Protein AF-A0A377WPB8-F1 (afdb_monomer_lite)

Secondary structure (DSSP, 8-state):
-------SS-----TT-----TT------SS-HHHHHHHHHHHHHT-SEEEESS--SHHHHHHHHHHHHHTT--PEEEEE---SGGGSSHHHHHHHHHH-SEEE--SS-HHHHHHHHHHHHHHT-

Sequence (125 aa):
MKVFTEVTVGGPLSNNKGINKLGGGLSAEALTDKDKADIVTAAKIGVDYLAVSFPRCGEDLNYARRLARDAGCDAKIVAKVERAEAVCDQDAMDDVILASDVVMVPVATSASRSAILSWWASRKR

Foldseek 3Di:
DDDDDDDPDDDDDDPPDDDADVLADDPDQQADPVNLVVLLVCLVVQDQEDEGPPDLFLVSLVVSCVSNVVSVHPHFYEYEQQGCNCQVDLVSVVRNVVSGPHYDDDPVHPNRVVSVVVNVVVVVD

Structure (mmCIF, N/CA/C/O backbone):
data_AF-A0A377WPB8-F1
#
_entry.id   AF-A0A377WPB8-F1
#
loop_
_atom_site.group_PDB
_atom_site.id
_atom_site.type_symbol
_atom_site.label_atom_id
_atom_site.label_alt_id
_atom_site.label_comp_id
_atom_site.label_asym_id
_atom_site.label_entity_id
_atom_site.label_seq_id
_atom_site.pdbx_PDB_ins_code
_atom_site.Cartn_x
_atom_site.Cartn_y
_atom_site.Cartn_z
_atom_site.occupancy
_atom_site.B_iso_or_equiv
_atom_site.auth_seq_id
_atom_site.auth_comp_id
_atom_site.auth_asym_id
_atom_site.auth_atom_id
_atom_site.pdbx_PDB_model_num
ATOM 1 N N . MET A 1 1 ? -6.268 -9.877 -24.265 1.00 79.75 1 MET A N 1
ATOM 2 C CA . MET A 1 1 ? -5.010 -9.405 -24.888 1.00 79.75 1 MET A CA 1
ATOM 3 C C . MET A 1 1 ? -3.918 -10.417 -24.574 1.00 79.75 1 MET A C 1
ATOM 5 O O . MET A 1 1 ? -3.900 -10.902 -23.451 1.00 79.75 1 MET A O 1
ATOM 9 N N . LYS A 1 2 ? -3.076 -10.797 -25.539 1.00 92.12 2 LYS A N 1
ATOM 10 C CA . LYS A 1 2 ? -1.927 -11.690 -25.302 1.00 92.12 2 LYS A CA 1
ATOM 11 C C . LYS A 1 2 ? -0.652 -10.851 -25.297 1.00 92.12 2 LYS A C 1
ATOM 13 O O . LYS A 1 2 ? -0.552 -9.922 -26.092 1.00 92.12 2 LYS A O 1
ATOM 18 N N . VAL A 1 3 ? 0.286 -11.178 -24.414 1.00 91.38 3 VAL A N 1
ATOM 19 C CA . VAL A 1 3 ? 1.620 -10.569 -24.372 1.00 91.38 3 VAL A CA 1
ATOM 20 C C . VAL A 1 3 ? 2.617 -11.646 -24.779 1.00 91.38 3 VAL A C 1
ATOM 22 O O . VAL A 1 3 ? 2.611 -12.729 -24.198 1.00 91.38 3 VAL A O 1
ATOM 25 N N . PHE A 1 4 ? 3.429 -11.366 -25.795 1.00 96.19 4 PHE A N 1
ATOM 26 C CA . PHE A 1 4 ? 4.489 -12.257 -26.262 1.00 96.19 4 PHE A CA 1
ATOM 27 C C . PHE A 1 4 ? 5.832 -11.698 -25.795 1.00 96.19 4 PHE A C 1
ATOM 29 O O . PHE A 1 4 ? 6.079 -10.501 -25.929 1.00 96.19 4 PHE A O 1
ATOM 36 N N . THR A 1 5 ? 6.673 -12.549 -25.213 1.00 95.00 5 THR A N 1
ATOM 37 C CA . THR A 1 5 ? 7.951 -12.163 -24.600 1.00 95.00 5 THR A CA 1
ATOM 38 C C . THR A 1 5 ? 9.021 -13.201 -24.910 1.00 95.00 5 THR A C 1
A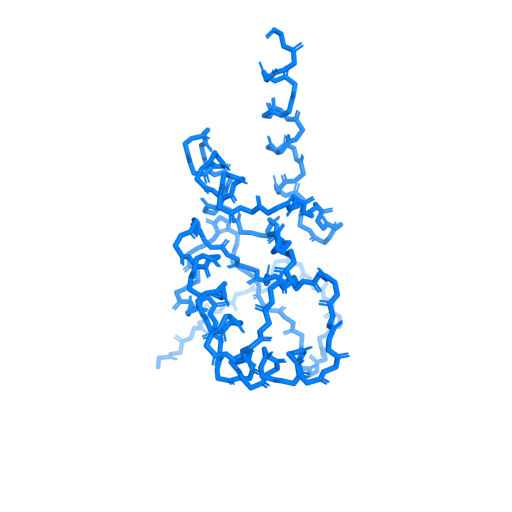TOM 40 O O . THR A 1 5 ? 8.698 -14.377 -25.071 1.00 95.00 5 THR A O 1
ATOM 43 N N . GLU A 1 6 ? 10.284 -12.787 -24.908 1.00 97.12 6 GLU A N 1
ATOM 44 C CA . GLU A 1 6 ? 11.444 -13.679 -24.986 1.00 97.12 6 GLU A CA 1
ATOM 45 C C . GLU A 1 6 ? 12.173 -13.725 -23.636 1.00 97.12 6 GLU A C 1
ATOM 47 O O . GLU A 1 6 ? 12.194 -12.743 -22.889 1.00 97.12 6 GLU A O 1
ATOM 52 N N . VAL A 1 7 ? 12.752 -14.879 -23.304 1.00 96.38 7 VAL A N 1
ATOM 53 C CA . VAL A 1 7 ? 13.520 -15.063 -22.069 1.00 96.38 7 VAL A CA 1
ATOM 54 C C . VAL A 1 7 ? 14.934 -14.523 -22.270 1.00 96.38 7 VAL A C 1
ATOM 56 O O . VAL A 1 7 ? 15.705 -15.087 -23.036 1.00 96.38 7 VAL A O 1
ATOM 59 N N . THR A 1 8 ? 15.298 -13.466 -21.543 1.00 96.81 8 THR A N 1
ATOM 60 C CA . THR A 1 8 ? 16.668 -12.918 -21.540 1.00 96.81 8 THR A CA 1
ATOM 61 C C . THR A 1 8 ? 17.551 -13.548 -20.463 1.00 96.81 8 THR A C 1
ATOM 63 O O . THR A 1 8 ? 18.739 -13.767 -20.678 1.00 96.81 8 THR A O 1
ATOM 66 N N . VAL A 1 9 ? 16.970 -13.866 -19.302 1.00 95.75 9 VAL A N 1
ATOM 67 C CA . VAL A 1 9 ? 17.626 -14.559 -18.185 1.00 95.75 9 VAL A CA 1
ATOM 68 C C . VAL A 1 9 ? 16.691 -15.661 -17.691 1.00 95.75 9 VAL A C 1
ATOM 70 O O . VAL A 1 9 ? 15.577 -15.383 -17.249 1.00 95.75 9 VAL A O 1
ATOM 73 N N . GLY A 1 10 ? 17.126 -16.917 -17.809 1.00 95.38 10 GLY A N 1
ATOM 74 C CA . GLY A 1 10 ? 16.323 -18.096 -17.473 1.00 95.38 10 GLY A CA 1
ATOM 75 C C . GLY A 1 10 ? 16.433 -18.549 -16.014 1.00 95.38 10 GLY A C 1
ATOM 76 O O . GLY A 1 10 ? 17.304 -18.113 -15.264 1.00 95.38 10 GLY A O 1
ATOM 77 N N . GLY A 1 11 ? 15.550 -19.470 -15.624 1.00 95.62 11 GLY A N 1
ATOM 78 C CA . GLY A 1 11 ? 15.518 -20.097 -14.302 1.00 95.62 11 GLY A CA 1
ATOM 79 C C . GLY A 1 11 ? 14.226 -20.894 -14.075 1.00 95.62 11 GLY A C 1
ATOM 80 O O . GLY A 1 11 ? 13.327 -20.854 -14.919 1.00 95.62 11 GLY A O 1
ATOM 81 N N . PRO A 1 12 ? 14.105 -21.630 -12.957 1.00 95.81 12 PRO A N 1
ATOM 82 C CA . PRO A 1 12 ? 12.880 -22.348 -12.625 1.00 95.81 12 PRO A CA 1
ATOM 83 C C . PRO A 1 12 ? 11.726 -21.371 -12.357 1.00 95.81 12 PRO A C 1
ATOM 85 O O . PRO A 1 12 ? 11.855 -20.439 -11.562 1.00 95.81 12 PRO A O 1
ATOM 88 N N . LEU A 1 13 ? 10.574 -21.625 -12.979 1.00 94.25 13 LEU A N 1
ATOM 89 C CA . LEU A 1 13 ? 9.340 -20.871 -12.777 1.00 94.25 13 LEU A CA 1
ATOM 90 C C . LEU A 1 13 ? 8.266 -21.808 -12.222 1.00 94.25 13 LEU A C 1
ATOM 92 O O . LEU A 1 13 ? 7.916 -22.803 -12.849 1.00 94.25 13 LEU A O 1
ATOM 96 N N . SER A 1 14 ? 7.757 -21.493 -11.035 1.00 93.94 14 SER A N 1
ATOM 97 C CA . SER A 1 14 ? 6.658 -22.222 -10.399 1.00 93.94 14 SER A CA 1
ATOM 98 C C . SER A 1 14 ? 5.376 -21.390 -10.411 1.00 93.94 14 SER A C 1
ATOM 100 O O . SER A 1 14 ? 5.386 -20.204 -10.742 1.00 93.94 14 SER A O 1
ATOM 102 N N . ASN A 1 15 ? 4.274 -21.992 -9.970 1.00 93.19 15 ASN A N 1
ATOM 103 C CA . ASN A 1 15 ? 2.991 -21.304 -9.843 1.00 93.19 15 ASN A CA 1
ATOM 104 C C . ASN A 1 15 ? 3.070 -20.102 -8.882 1.00 93.19 15 ASN A C 1
ATOM 106 O O . ASN A 1 15 ? 3.840 -20.117 -7.918 1.00 93.19 15 ASN A O 1
ATOM 110 N N . ASN A 1 16 ? 2.241 -19.085 -9.145 1.00 87.56 16 ASN A N 1
ATOM 111 C CA . ASN A 1 16 ? 2.045 -17.886 -8.315 1.00 87.56 16 ASN A CA 1
ATOM 112 C C . ASN A 1 16 ? 3.315 -17.062 -8.029 1.00 87.56 16 ASN A C 1
ATOM 114 O O . ASN A 1 16 ? 3.388 -16.354 -7.024 1.00 87.56 16 ASN A O 1
ATOM 118 N N . LYS A 1 17 ? 4.331 -17.131 -8.899 1.00 89.94 17 LYS A N 1
ATOM 119 C CA . LYS A 1 17 ? 5.471 -16.209 -8.829 1.00 89.94 17 LYS A CA 1
ATOM 120 C C . LYS A 1 17 ? 5.029 -14.799 -9.229 1.00 89.94 17 LYS A C 1
ATOM 122 O O . LYS A 1 17 ? 4.338 -14.619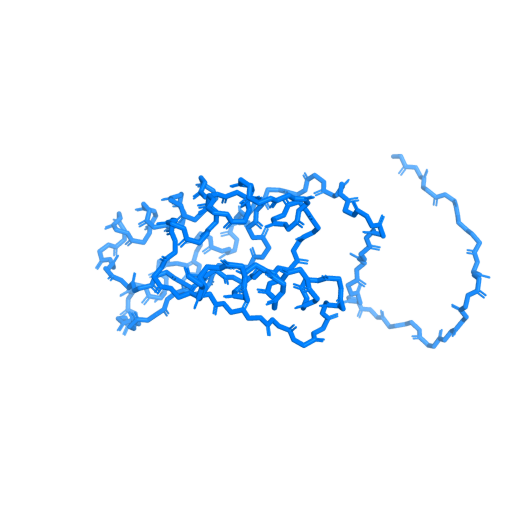 -10.227 1.00 89.94 17 LYS A O 1
ATOM 127 N N . GLY A 1 18 ? 5.430 -13.810 -8.429 1.00 82.50 18 GLY A N 1
ATOM 128 C CA . GLY A 1 18 ? 5.136 -12.404 -8.693 1.00 82.50 18 GLY A CA 1
ATOM 129 C C . GLY A 1 18 ? 5.800 -11.915 -9.981 1.00 82.50 18 GLY A C 1
ATOM 130 O O . GLY A 1 18 ? 6.905 -12.339 -10.317 1.00 82.50 18 GLY A O 1
ATOM 131 N N . ILE A 1 19 ? 5.122 -11.009 -10.681 1.00 86.38 19 ILE A N 1
ATOM 132 C CA . ILE A 1 19 ? 5.620 -10.355 -11.893 1.00 86.38 19 ILE A CA 1
ATOM 133 C C . ILE A 1 19 ? 5.781 -8.871 -11.582 1.00 86.38 19 ILE A C 1
ATOM 135 O O . ILE A 1 19 ? 4.853 -8.244 -11.079 1.00 86.38 19 ILE A O 1
ATOM 139 N N . ASN A 1 20 ? 6.937 -8.310 -11.928 1.00 79.75 20 ASN A N 1
ATOM 140 C CA . ASN A 1 20 ? 7.208 -6.882 -11.820 1.00 79.75 20 ASN A CA 1
ATOM 141 C C . ASN A 1 20 ? 7.573 -6.316 -13.191 1.00 79.75 20 ASN A C 1
ATOM 143 O O . ASN A 1 20 ? 8.158 -7.004 -14.027 1.00 79.75 20 ASN A O 1
ATOM 147 N N . LYS A 1 21 ? 7.258 -5.037 -13.401 1.00 83.12 21 LYS A N 1
ATOM 148 C CA . LYS A 1 21 ? 7.679 -4.280 -14.580 1.00 83.12 21 LYS A CA 1
ATOM 149 C C . LYS A 1 21 ? 8.793 -3.317 -14.183 1.00 83.12 21 LYS A C 1
ATOM 151 O O . LYS A 1 21 ? 8.616 -2.507 -13.273 1.00 83.12 21 LYS A O 1
ATOM 156 N N . LEU A 1 22 ? 9.939 -3.411 -14.857 1.00 80.06 22 LEU A N 1
ATOM 157 C CA . LEU A 1 22 ? 11.036 -2.461 -14.672 1.00 80.06 22 LEU A CA 1
ATOM 158 C C . LEU A 1 22 ? 10.545 -1.040 -14.991 1.00 80.06 22 LEU A C 1
ATOM 160 O O . LEU A 1 22 ? 9.904 -0.827 -16.018 1.00 80.06 22 LEU A O 1
ATOM 164 N N . GLY A 1 23 ? 10.826 -0.087 -14.100 1.00 74.81 23 GLY A N 1
ATOM 165 C CA . GLY A 1 23 ? 10.350 1.296 -14.223 1.00 74.81 23 GLY A CA 1
ATOM 166 C C . GLY A 1 23 ? 8.881 1.516 -13.833 1.00 74.81 23 GLY A C 1
ATOM 167 O O . GLY A 1 23 ? 8.384 2.624 -13.991 1.00 74.81 23 GLY A O 1
ATOM 168 N N . GLY A 1 24 ? 8.180 0.499 -13.318 1.00 78.06 24 GLY A N 1
ATOM 169 C CA . GLY A 1 24 ? 6.795 0.630 -12.855 1.00 78.06 24 GLY A CA 1
ATOM 170 C C . GLY A 1 24 ? 5.750 0.622 -13.978 1.00 78.06 24 GLY A C 1
ATOM 171 O O . GLY A 1 24 ? 5.943 0.051 -15.059 1.00 78.06 24 GLY A O 1
ATOM 172 N N . GLY A 1 25 ? 4.589 1.224 -13.715 1.00 76.06 25 GLY A N 1
ATOM 173 C CA . GLY A 1 25 ? 3.489 1.322 -14.677 1.00 76.06 25 GLY A CA 1
ATOM 174 C C . GLY A 1 25 ? 2.622 0.066 -14.770 1.00 76.06 25 GLY A C 1
ATOM 175 O O . GLY A 1 25 ? 2.098 -0.239 -15.842 1.00 76.06 25 GLY A O 1
ATOM 176 N N . LEU A 1 26 ? 2.492 -0.679 -13.668 1.00 77.25 26 LEU A N 1
ATOM 177 C CA . LEU A 1 26 ? 1.416 -1.656 -13.489 1.00 77.25 26 LEU A CA 1
ATOM 178 C C . LEU A 1 26 ? 0.218 -0.945 -12.847 1.00 77.25 26 LEU A C 1
ATOM 180 O O . LEU A 1 26 ? 0.294 -0.508 -11.694 1.00 77.25 26 LEU A O 1
ATOM 184 N N . SER A 1 27 ? -0.886 -0.840 -13.587 1.00 66.56 27 SER A N 1
ATOM 185 C CA . SER A 1 27 ? -2.106 -0.109 -13.210 1.00 66.56 27 SER A CA 1
ATOM 186 C C . SER A 1 27 ? -3.017 -0.888 -12.251 1.00 66.56 27 SER A C 1
ATOM 188 O O . SER A 1 27 ? -4.231 -0.920 -12.433 1.00 66.56 27 SER A O 1
ATOM 190 N N . ALA A 1 28 ? -2.440 -1.563 -11.257 1.00 75.94 28 ALA A N 1
ATOM 191 C CA . ALA A 1 28 ? -3.232 -2.164 -10.192 1.00 75.94 28 ALA A CA 1
ATOM 192 C C . ALA A 1 28 ? -3.747 -1.066 -9.251 1.00 75.94 28 ALA A C 1
ATOM 194 O O . ALA A 1 28 ? -3.048 -0.074 -9.008 1.00 75.94 28 ALA A O 1
ATOM 195 N N . GLU A 1 29 ? -4.962 -1.250 -8.737 1.00 83.19 29 GLU A N 1
ATOM 196 C CA . GLU A 1 29 ? -5.444 -0.488 -7.587 1.00 83.19 29 GLU A CA 1
ATOM 197 C C . GLU A 1 29 ? -4.509 -0.708 -6.395 1.00 83.19 29 GLU A C 1
ATOM 199 O O . GLU A 1 29 ? -3.884 -1.763 -6.273 1.00 83.19 29 GLU A O 1
ATOM 204 N N . ALA A 1 30 ? -4.399 0.293 -5.524 1.00 82.00 30 ALA A N 1
ATOM 205 C CA . ALA A 1 30 ? -3.518 0.190 -4.368 1.00 82.00 30 ALA A CA 1
ATOM 206 C C . ALA A 1 30 ? -4.057 -0.727 -3.267 1.00 82.00 30 ALA A C 1
ATOM 208 O O . ALA A 1 30 ? -3.265 -1.313 -2.539 1.00 82.00 30 ALA A O 1
ATOM 209 N N . LEU A 1 31 ? -5.383 -0.871 -3.162 1.00 93.50 31 LEU A N 1
ATOM 210 C CA . LEU A 1 31 ? -6.032 -1.780 -2.220 1.00 93.50 31 LEU A CA 1
ATOM 211 C C . LEU A 1 31 ? -6.959 -2.730 -2.968 1.00 93.50 31 LEU A C 1
ATOM 213 O O . LEU A 1 31 ? -7.946 -2.311 -3.571 1.00 93.50 31 LEU A O 1
ATOM 217 N N . THR A 1 32 ? -6.661 -4.017 -2.877 1.00 94.50 32 THR A N 1
ATOM 218 C CA . THR A 1 32 ? -7.524 -5.088 -3.372 1.00 94.50 32 THR A CA 1
ATOM 219 C C . THR A 1 32 ? -8.710 -5.318 -2.432 1.00 94.50 32 THR A C 1
ATOM 221 O O . THR A 1 32 ? -8.723 -4.869 -1.285 1.00 94.50 32 THR A O 1
ATOM 224 N N . ASP A 1 33 ? -9.709 -6.081 -2.874 1.00 95.56 33 ASP A N 1
ATOM 225 C CA . ASP A 1 33 ? -10.825 -6.470 -1.999 1.00 95.56 33 ASP A CA 1
ATOM 226 C C . ASP A 1 33 ? -10.371 -7.333 -0.816 1.00 95.56 33 ASP A C 1
ATOM 228 O O . ASP A 1 33 ? -10.938 -7.243 0.274 1.00 95.56 33 ASP A O 1
ATOM 232 N N . LYS A 1 34 ? -9.296 -8.111 -1.003 1.00 96.06 34 LYS A N 1
ATOM 233 C CA . LYS A 1 34 ? -8.643 -8.831 0.090 1.00 96.06 34 LYS A CA 1
ATOM 234 C C . LYS A 1 34 ? -8.078 -7.854 1.121 1.00 96.06 34 LYS A C 1
ATOM 236 O O . LYS A 1 34 ? -8.333 -8.037 2.305 1.00 96.06 34 LYS A O 1
ATOM 241 N N . ASP A 1 35 ? -7.379 -6.804 0.685 1.00 97.50 35 ASP A N 1
ATOM 242 C CA . ASP A 1 35 ? -6.806 -5.809 1.601 1.00 97.50 35 ASP A CA 1
ATOM 243 C C . ASP A 1 35 ? -7.904 -5.109 2.411 1.00 97.50 35 ASP A C 1
ATOM 245 O O . ASP A 1 35 ? -7.778 -4.956 3.622 1.00 97.50 35 ASP A O 1
ATOM 249 N N . LYS A 1 36 ? -9.034 -4.761 1.781 1.00 97.81 36 LYS A N 1
ATOM 250 C CA . LYS A 1 36 ? -10.193 -4.170 2.478 1.00 97.81 36 LYS A CA 1
ATOM 251 C C . LYS A 1 36 ? -10.742 -5.108 3.563 1.00 97.81 36 LYS A C 1
ATOM 253 O O . LYS A 1 36 ? -11.033 -4.661 4.672 1.00 97.81 36 LYS A O 1
ATOM 258 N N . ALA A 1 37 ? -10.858 -6.406 3.275 1.00 98.12 37 ALA A N 1
ATOM 259 C CA . ALA A 1 37 ? -11.301 -7.404 4.251 1.00 98.12 37 ALA A CA 1
ATOM 260 C C . ALA A 1 37 ? -10.273 -7.627 5.380 1.00 98.12 37 ALA A C 1
ATOM 262 O O . ALA A 1 37 ? -10.641 -7.782 6.551 1.00 98.12 37 ALA A O 1
ATOM 263 N N . ASP A 1 38 ? -8.983 -7.601 5.047 1.00 98.31 38 ASP A N 1
ATOM 264 C CA . ASP A 1 38 ? -7.900 -7.729 6.018 1.00 98.31 38 ASP A CA 1
ATOM 265 C C . ASP A 1 38 ? -7.826 -6.512 6.944 1.00 98.31 38 ASP A C 1
ATOM 267 O O . ASP A 1 38 ? -7.581 -6.690 8.132 1.00 98.31 38 ASP A O 1
ATOM 271 N N . ILE A 1 39 ? -8.107 -5.297 6.458 1.00 98.44 39 ILE A N 1
ATOM 272 C CA . ILE A 1 39 ? -8.183 -4.082 7.290 1.00 98.44 39 ILE A CA 1
ATOM 273 C C . ILE A 1 39 ? -9.250 -4.240 8.379 1.00 98.44 39 ILE A C 1
ATOM 275 O O . ILE A 1 39 ? -8.983 -3.979 9.551 1.00 98.44 39 ILE A O 1
ATOM 279 N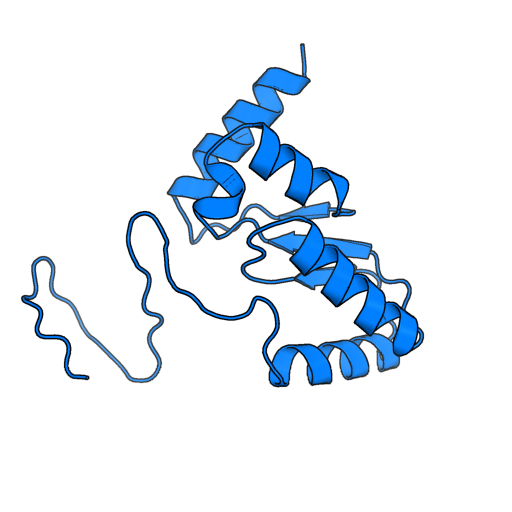 N . VAL A 1 40 ? -10.438 -4.741 8.025 1.00 98.38 40 VAL A N 1
ATOM 280 C CA . VAL A 1 40 ? -11.503 -5.024 9.005 1.00 98.38 40 VAL A CA 1
ATOM 281 C C . VAL A 1 40 ? -11.065 -6.097 10.006 1.00 98.38 40 VAL A C 1
ATOM 283 O O . VAL A 1 40 ? -11.402 -6.040 11.188 1.00 98.38 40 VAL A O 1
ATOM 286 N N . THR A 1 41 ? -10.302 -7.089 9.551 1.00 98.50 41 THR A N 1
ATOM 287 C CA . THR A 1 41 ? -9.756 -8.135 10.426 1.00 98.50 41 THR A CA 1
ATOM 288 C C . THR A 1 41 ? -8.697 -7.572 11.377 1.00 98.50 41 THR A C 1
ATOM 290 O O . THR A 1 41 ? -8.744 -7.848 12.574 1.00 98.50 41 THR A O 1
ATOM 293 N N . ALA A 1 42 ? -7.794 -6.729 10.879 1.00 98.25 42 ALA A N 1
ATOM 294 C CA . ALA A 1 42 ? -6.771 -6.046 11.661 1.00 98.25 42 ALA A CA 1
ATOM 295 C C . ALA A 1 42 ? -7.391 -5.128 12.726 1.00 98.25 42 ALA A C 1
ATOM 297 O O . 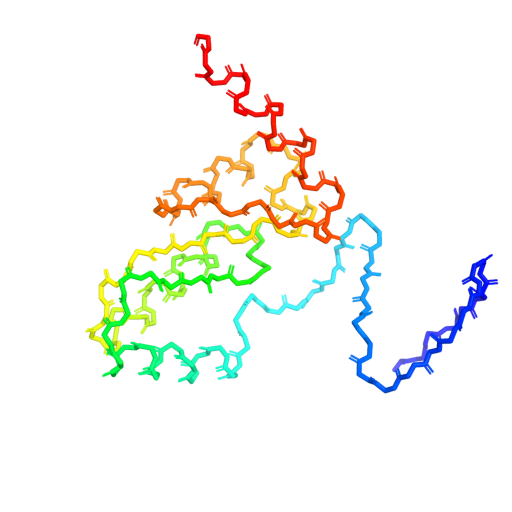ALA A 1 42 ? -6.919 -5.104 13.863 1.00 98.25 42 ALA A O 1
ATOM 298 N N . ALA A 1 43 ? -8.498 -4.457 12.395 1.00 98.25 43 ALA A N 1
ATOM 299 C CA . ALA A 1 43 ? -9.274 -3.663 13.341 1.00 98.25 43 ALA A CA 1
ATOM 300 C C . ALA A 1 43 ? -9.811 -4.506 14.506 1.00 98.25 43 ALA A C 1
ATOM 302 O O . ALA A 1 43 ? -9.638 -4.138 15.664 1.00 98.25 43 ALA A O 1
ATOM 303 N N . LYS A 1 44 ? -10.389 -5.679 14.216 1.00 98.19 44 LYS A N 1
ATOM 304 C CA . LYS A 1 44 ? -10.883 -6.613 15.246 1.00 98.19 44 LYS A CA 1
ATOM 305 C C . LYS A 1 44 ? -9.772 -7.171 16.134 1.00 98.19 44 LYS A C 1
ATOM 307 O O . LYS A 1 44 ? -10.023 -7.469 17.296 1.00 98.19 44 LYS A O 1
ATOM 312 N N . ILE A 1 45 ? -8.574 -7.348 15.578 1.00 98.38 45 ILE A N 1
ATOM 313 C CA . ILE A 1 45 ? -7.393 -7.796 16.326 1.00 98.38 45 ILE A CA 1
ATOM 314 C C . ILE A 1 45 ? -6.858 -6.675 17.232 1.00 98.38 45 ILE A C 1
ATOM 316 O O . ILE A 1 45 ? -6.295 -6.972 18.281 1.00 98.38 45 ILE A O 1
ATOM 320 N N . GLY A 1 46 ? -7.053 -5.407 16.855 1.00 97.62 46 GLY A N 1
ATOM 321 C CA . GLY A 1 46 ? -6.531 -4.255 17.592 1.00 97.62 46 GLY A CA 1
ATOM 322 C C . GLY A 1 46 ? -5.038 -4.038 17.354 1.00 97.62 46 GLY A C 1
ATOM 323 O O . GLY A 1 46 ? -4.287 -3.845 18.302 1.00 97.62 46 GLY A O 1
ATOM 324 N N . VAL A 1 47 ? -4.590 -4.127 16.096 1.00 98.44 47 VAL A N 1
ATOM 325 C CA . VAL A 1 47 ? -3.168 -3.951 15.755 1.00 98.44 47 VAL A CA 1
ATOM 326 C C . VAL A 1 47 ? -2.676 -2.527 16.040 1.00 98.44 47 VAL A C 1
ATOM 328 O O . VAL A 1 47 ? -3.387 -1.557 15.788 1.00 98.44 47 VAL A O 1
ATOM 331 N N . ASP A 1 48 ? -1.425 -2.391 16.484 1.00 98.56 48 ASP A N 1
ATOM 332 C CA . ASP A 1 48 ? -0.789 -1.079 16.689 1.00 98.56 48 ASP A CA 1
ATOM 333 C C . ASP A 1 48 ? -0.373 -0.416 15.367 1.00 98.56 48 ASP A C 1
ATOM 335 O O . ASP A 1 48 ? -0.405 0.809 15.223 1.00 98.56 48 ASP A O 1
ATOM 339 N N . TYR A 1 49 ? 0.023 -1.237 14.391 1.00 98.62 49 TYR A N 1
ATOM 340 C CA . TYR A 1 49 ? 0.519 -0.810 13.087 1.00 98.62 49 TYR A CA 1
ATOM 341 C C . TYR A 1 49 ? -0.173 -1.581 11.963 1.00 98.62 49 TYR A C 1
ATOM 343 O O . TYR A 1 49 ? -0.316 -2.802 12.024 1.00 98.62 49 TYR A O 1
ATOM 351 N N . LEU A 1 50 ? -0.534 -0.864 10.902 1.00 98.44 50 LEU A N 1
ATOM 352 C CA . LEU A 1 50 ? -1.141 -1.404 9.691 1.00 98.44 50 LEU A CA 1
ATOM 353 C C . LEU A 1 50 ? -0.261 -1.041 8.490 1.00 98.44 50 LEU A C 1
ATOM 355 O O . LEU A 1 50 ? -0.146 0.127 8.117 1.00 98.44 50 LEU A O 1
ATOM 359 N N . ALA A 1 51 ? 0.385 -2.042 7.894 1.00 97.62 51 ALA A N 1
ATOM 360 C CA . ALA A 1 51 ? 1.261 -1.838 6.747 1.00 97.62 51 ALA A CA 1
ATOM 361 C C . ALA A 1 51 ? 0.499 -1.913 5.422 1.00 97.62 51 ALA A C 1
ATOM 363 O O . ALA A 1 51 ? -0.169 -2.905 5.140 1.00 97.62 51 ALA A O 1
ATOM 364 N N . VAL A 1 52 ? 0.658 -0.885 4.589 1.00 96.75 52 VAL A N 1
ATOM 365 C CA . VAL A 1 52 ? 0.054 -0.793 3.257 1.00 96.75 52 VAL A CA 1
ATOM 366 C C . VAL A 1 52 ? 1.101 -1.161 2.216 1.00 96.75 52 VAL A C 1
ATOM 368 O O . VAL A 1 52 ? 2.184 -0.571 2.169 1.00 96.75 52 VAL A O 1
ATOM 371 N N . SER A 1 53 ? 0.784 -2.159 1.396 1.00 92.88 53 SER A N 1
ATOM 372 C CA . SER A 1 53 ? 1.670 -2.661 0.348 1.00 92.88 53 SER A CA 1
ATOM 373 C C . SER A 1 53 ? 1.497 -1.882 -0.953 1.00 92.88 53 SER A C 1
ATOM 375 O O . SER A 1 53 ? 0.386 -1.505 -1.300 1.00 92.88 53 SER A O 1
ATOM 377 N N . PHE A 1 54 ? 2.593 -1.665 -1.686 1.00 90.06 54 PHE A N 1
ATOM 378 C CA . PHE A 1 54 ? 2.592 -0.989 -2.991 1.00 90.06 54 PHE A CA 1
ATOM 379 C C . PHE A 1 54 ? 1.807 0.349 -3.108 1.00 90.06 54 PHE A C 1
ATOM 381 O O . PHE A 1 54 ? 1.224 0.579 -4.175 1.00 90.06 54 PHE A O 1
ATOM 388 N N . PRO A 1 55 ? 1.799 1.258 -2.106 1.00 93.69 55 PRO A N 1
ATOM 389 C CA . PRO A 1 55 ? 1.227 2.590 -2.292 1.00 93.69 55 PRO A CA 1
ATOM 390 C C . PRO A 1 55 ? 1.952 3.320 -3.433 1.00 93.69 55 PRO A C 1
ATOM 392 O O . PRO A 1 55 ? 3.176 3.221 -3.573 1.00 93.69 55 PRO A O 1
ATOM 395 N N . ARG A 1 56 ? 1.193 4.031 -4.268 1.00 92.00 56 ARG A N 1
ATOM 396 C CA . ARG A 1 56 ? 1.717 4.858 -5.368 1.00 92.00 56 ARG A CA 1
ATOM 397 C C . ARG A 1 56 ? 1.874 6.311 -4.940 1.00 92.00 56 ARG A C 1
ATOM 399 O O . ARG A 1 56 ? 2.786 6.973 -5.413 1.00 92.00 56 ARG A O 1
ATOM 406 N N . CYS A 1 57 ? 0.986 6.774 -4.067 1.00 94.50 57 CYS A N 1
ATOM 407 C CA . CYS A 1 57 ? 0.934 8.131 -3.536 1.00 94.50 57 CYS A CA 1
ATOM 408 C C . CYS A 1 57 ? 0.359 8.129 -2.110 1.00 94.50 57 CYS A C 1
ATOM 410 O O . CYS A 1 57 ? -0.115 7.101 -1.612 1.00 94.50 57 CYS A O 1
ATOM 412 N N . GLY A 1 58 ? 0.373 9.288 -1.459 1.00 97.06 58 GLY A N 1
ATOM 413 C CA . GLY A 1 58 ? -0.203 9.509 -0.139 1.00 97.06 58 GLY A CA 1
ATOM 414 C C . GLY A 1 58 ? -1.708 9.237 -0.083 1.00 97.06 58 GLY A C 1
ATOM 415 O O . GLY A 1 58 ? -2.208 8.756 0.933 1.00 97.06 58 GLY A O 1
ATOM 416 N N . GLU A 1 59 ? -2.438 9.432 -1.185 1.00 97.50 59 GLU A N 1
ATOM 417 C CA . GLU A 1 59 ? -3.881 9.159 -1.218 1.00 97.50 59 GLU A CA 1
ATOM 418 C C . GLU A 1 59 ? -4.209 7.668 -1.051 1.00 97.50 59 GLU A C 1
ATOM 420 O O . GLU A 1 59 ? -5.188 7.322 -0.392 1.00 97.50 59 GLU A O 1
ATOM 425 N N . ASP A 1 60 ? -3.353 6.770 -1.547 1.00 96.94 60 ASP A N 1
ATOM 426 C CA . ASP A 1 60 ? -3.515 5.330 -1.321 1.00 96.94 60 ASP A CA 1
ATOM 427 C C . ASP A 1 60 ? -3.418 4.991 0.187 1.00 96.94 60 ASP A C 1
ATOM 429 O O . ASP A 1 60 ? -4.172 4.160 0.705 1.00 96.94 60 ASP A O 1
ATOM 433 N N . LEU A 1 61 ? -2.531 5.678 0.919 1.00 98.31 61 LEU A N 1
ATOM 434 C CA . LEU A 1 61 ? -2.366 5.530 2.370 1.00 98.31 61 LEU A CA 1
ATOM 435 C C . LEU A 1 61 ? -3.534 6.146 3.144 1.00 98.31 61 LEU A C 1
ATOM 437 O O . LEU A 1 61 ? -4.032 5.543 4.097 1.00 98.31 61 LEU A O 1
ATOM 441 N N . ASN A 1 62 ? -4.001 7.323 2.726 1.00 98.38 62 ASN A N 1
ATOM 442 C CA . ASN A 1 62 ? -5.169 7.976 3.314 1.00 98.38 62 ASN A CA 1
ATOM 443 C C . ASN A 1 62 ? -6.430 7.136 3.123 1.00 98.38 62 ASN A C 1
ATOM 445 O O . ASN A 1 62 ? -7.252 7.040 4.038 1.00 98.38 62 ASN A O 1
ATOM 449 N N . TYR A 1 63 ? -6.565 6.477 1.972 1.00 98.19 63 TYR A N 1
ATOM 450 C CA . TYR A 1 63 ? -7.671 5.567 1.728 1.00 98.19 63 TYR A CA 1
ATOM 451 C C . TYR A 1 63 ? -7.631 4.365 2.679 1.00 98.19 63 TYR A C 1
ATOM 453 O O . TYR A 1 63 ? -8.637 4.078 3.331 1.00 98.19 63 TYR A O 1
ATOM 461 N N . ALA A 1 64 ? -6.470 3.721 2.844 1.00 98.31 64 ALA A N 1
ATOM 462 C CA . ALA A 1 64 ? -6.302 2.639 3.817 1.00 98.31 64 ALA A CA 1
ATOM 463 C C . ALA A 1 64 ? -6.611 3.102 5.251 1.00 98.31 64 ALA A C 1
ATOM 465 O O . ALA A 1 64 ? -7.322 2.418 5.989 1.00 98.31 64 ALA A O 1
ATOM 466 N N . ARG A 1 65 ? -6.140 4.298 5.628 1.00 98.56 65 ARG A N 1
ATOM 467 C CA . ARG A 1 65 ? -6.401 4.913 6.936 1.00 98.56 65 ARG A CA 1
ATOM 468 C C . ARG A 1 65 ? -7.888 5.162 7.171 1.00 98.56 65 ARG A C 1
ATOM 470 O O . ARG A 1 65 ? -8.373 4.903 8.268 1.00 98.56 65 ARG A O 1
ATOM 477 N N . ARG A 1 66 ? -8.615 5.656 6.164 1.00 98.50 66 ARG A N 1
ATOM 478 C CA . ARG A 1 66 ? -10.068 5.861 6.249 1.00 98.50 66 ARG A CA 1
ATOM 479 C C . ARG A 1 66 ? -10.790 4.536 6.471 1.00 98.50 66 ARG A C 1
ATOM 481 O O . ARG A 1 66 ? -11.565 4.443 7.409 1.00 98.50 66 ARG A O 1
ATOM 488 N N . LEU A 1 67 ? -10.464 3.504 5.692 1.00 98.31 67 LEU A N 1
ATOM 489 C CA . LEU A 1 67 ? -11.051 2.171 5.871 1.00 98.31 67 LEU A CA 1
ATOM 490 C C . LEU A 1 67 ? -10.766 1.584 7.261 1.00 98.31 67 LEU A C 1
ATOM 492 O O . LEU A 1 67 ? -11.649 0.972 7.856 1.00 98.31 67 LEU A O 1
ATOM 496 N N . ALA A 1 68 ? -9.556 1.785 7.791 1.00 98.44 68 ALA A N 1
ATOM 497 C CA . ALA A 1 68 ? -9.211 1.360 9.145 1.00 98.44 68 ALA A CA 1
ATOM 498 C C . ALA A 1 68 ? -10.057 2.096 10.196 1.00 98.44 68 ALA A C 1
ATOM 500 O O . ALA A 1 68 ? -10.656 1.450 11.054 1.00 98.44 68 ALA A O 1
ATOM 501 N N . ARG A 1 69 ? -10.186 3.425 10.082 1.00 98.38 69 ARG A N 1
ATOM 502 C CA . ARG A 1 69 ? -11.015 4.244 10.982 1.00 98.38 69 ARG A CA 1
ATOM 503 C C . ARG A 1 69 ? -12.493 3.881 10.916 1.00 98.38 69 ARG A C 1
ATOM 505 O O . ARG A 1 69 ? -13.119 3.736 11.961 1.00 98.38 69 ARG A O 1
ATOM 512 N N . ASP A 1 70 ? -13.030 3.674 9.717 1.00 98.44 70 ASP A N 1
ATOM 513 C CA . ASP A 1 70 ? -14.418 3.242 9.509 1.00 98.44 70 ASP A CA 1
ATOM 514 C C . ASP A 1 70 ? -14.677 1.866 10.154 1.00 98.44 70 ASP A C 1
ATOM 516 O O . ASP A 1 70 ? -15.781 1.587 10.618 1.00 98.44 70 ASP A O 1
ATOM 520 N N . ALA A 1 71 ? -13.645 1.019 10.242 1.00 98.25 71 ALA A N 1
ATOM 521 C CA . ALA A 1 71 ? -13.675 -0.258 10.952 1.00 98.25 71 ALA A CA 1
ATOM 522 C C . ALA A 1 71 ? -13.382 -0.148 12.467 1.00 98.25 71 ALA A C 1
ATOM 524 O O . ALA A 1 71 ? -13.334 -1.175 13.146 1.00 98.25 71 ALA A O 1
ATOM 525 N N . GLY A 1 72 ? -13.193 1.061 13.008 1.00 98.25 72 GLY A N 1
ATOM 526 C CA . GLY A 1 72 ? -12.905 1.305 14.426 1.00 98.25 72 GLY A CA 1
ATOM 527 C C . GLY A 1 72 ? -11.438 1.109 14.826 1.00 98.25 72 GLY A C 1
ATOM 528 O O . GLY A 1 72 ? -11.160 0.777 15.975 1.00 98.25 72 GLY A O 1
ATOM 529 N N . CYS A 1 73 ? -10.499 1.274 13.891 1.00 98.06 73 CYS A N 1
ATOM 530 C CA . CYS A 1 73 ? -9.066 1.090 14.107 1.00 98.06 73 CYS A CA 1
ATOM 531 C C . CYS A 1 73 ? -8.274 2.383 13.874 1.00 98.06 73 CYS A C 1
A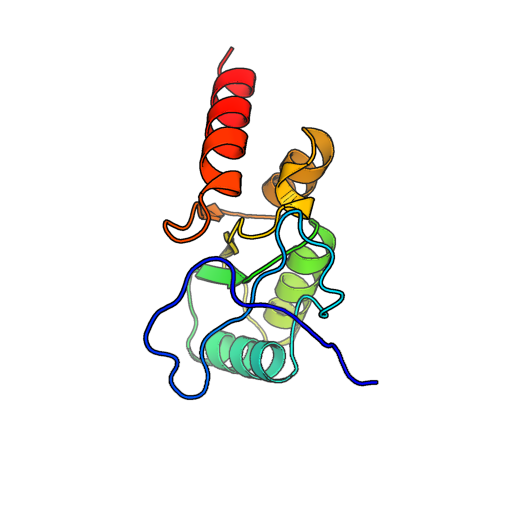TOM 533 O O . CYS A 1 73 ? -8.295 2.949 12.782 1.00 98.06 73 CYS A O 1
ATOM 535 N N . ASP A 1 74 ? -7.501 2.788 14.884 1.00 97.69 74 ASP A N 1
ATOM 536 C CA . ASP A 1 74 ? -6.591 3.943 14.842 1.00 97.69 74 ASP A CA 1
ATOM 537 C C . ASP A 1 74 ? -5.110 3.530 14.731 1.00 97.69 74 ASP A C 1
ATOM 539 O O . ASP A 1 74 ? -4.209 4.251 15.171 1.00 97.69 74 ASP A O 1
ATOM 543 N N . ALA A 1 75 ? -4.846 2.360 14.137 1.00 98.44 75 ALA A N 1
ATOM 544 C CA . ALA A 1 75 ? -3.491 1.868 13.918 1.00 98.44 75 ALA A CA 1
ATOM 545 C C . ALA A 1 75 ? -2.629 2.877 13.144 1.00 98.44 75 ALA A C 1
ATOM 547 O O . ALA A 1 75 ? -3.080 3.582 12.233 1.00 98.44 75 ALA A O 1
ATOM 548 N N . LYS A 1 76 ? -1.341 2.896 13.478 1.00 98.69 76 LYS A N 1
ATOM 549 C CA . LYS A 1 76 ? -0.327 3.675 12.773 1.00 98.69 76 LYS A CA 1
ATOM 550 C C . LYS A 1 76 ? -0.094 3.094 11.381 1.00 98.69 76 LYS A C 1
ATOM 552 O O . LYS A 1 76 ? 0.129 1.893 11.229 1.00 98.69 76 LYS A O 1
ATOM 557 N N . ILE A 1 77 ? -0.135 3.938 10.353 1.00 98.56 77 ILE A N 1
ATOM 558 C CA . ILE A 1 77 ? 0.015 3.494 8.965 1.00 98.56 77 ILE A CA 1
ATOM 559 C C . ILE A 1 77 ? 1.493 3.367 8.618 1.00 98.56 77 ILE A C 1
ATOM 561 O O . ILE A 1 77 ? 2.257 4.326 8.745 1.00 98.56 77 ILE A O 1
ATOM 565 N N . VAL A 1 78 ? 1.878 2.191 8.125 1.00 98.44 78 VAL A N 1
ATOM 566 C CA . VAL A 1 78 ? 3.229 1.918 7.634 1.00 98.44 78 VAL A CA 1
ATOM 567 C C . VAL A 1 78 ? 3.217 1.878 6.109 1.00 98.44 78 VAL A C 1
ATOM 569 O O . VAL A 1 78 ? 2.622 0.981 5.513 1.00 98.44 78 VAL A O 1
ATOM 572 N N . ALA A 1 79 ? 3.891 2.824 5.462 1.00 96.81 79 ALA A N 1
ATOM 573 C CA . ALA A 1 79 ? 4.038 2.833 4.012 1.00 96.81 79 ALA A CA 1
ATOM 574 C C . ALA A 1 79 ? 5.172 1.897 3.584 1.00 96.81 79 ALA A C 1
ATOM 576 O O . ALA A 1 79 ? 6.338 2.128 3.917 1.00 96.81 79 ALA A O 1
ATOM 577 N N . LYS A 1 80 ? 4.855 0.844 2.823 1.00 94.25 80 LYS A N 1
ATOM 578 C CA . LYS A 1 80 ? 5.877 -0.014 2.212 1.00 94.25 80 LYS A CA 1
ATOM 579 C C . LYS A 1 80 ? 6.293 0.552 0.861 1.00 94.25 80 LYS A C 1
ATOM 581 O O . LYS A 1 80 ? 5.617 0.347 -0.143 1.00 94.25 80 LYS A O 1
ATOM 586 N N . VAL A 1 81 ? 7.422 1.248 0.816 1.00 91.19 81 VAL A N 1
ATOM 587 C CA . VAL A 1 81 ? 7.865 1.942 -0.401 1.00 91.19 81 VAL A CA 1
ATOM 588 C C . VAL A 1 81 ? 8.481 0.940 -1.386 1.00 91.19 81 VAL A C 1
ATOM 590 O O . VAL A 1 81 ? 9.680 0.671 -1.380 1.00 91.19 81 VAL A O 1
ATOM 593 N N . GLU A 1 82 ? 7.624 0.340 -2.214 1.00 87.50 82 GLU A N 1
ATOM 594 C CA . GLU A 1 82 ? 7.948 -0.770 -3.132 1.00 87.50 82 GLU A CA 1
ATOM 595 C C . GLU A 1 82 ? 7.854 -0.370 -4.614 1.00 87.50 82 GLU A C 1
ATOM 597 O O . GLU A 1 82 ? 8.372 -1.072 -5.484 1.00 87.50 82 GLU A O 1
ATOM 602 N N . ARG A 1 83 ? 7.191 0.753 -4.911 1.00 85.88 83 ARG A N 1
ATOM 603 C CA . ARG A 1 83 ? 6.895 1.214 -6.271 1.00 85.88 83 ARG A CA 1
ATOM 604 C C . ARG A 1 83 ? 7.871 2.285 -6.744 1.00 85.88 83 ARG A C 1
ATOM 606 O O . ARG A 1 83 ? 8.301 3.117 -5.953 1.00 85.88 83 ARG A O 1
ATOM 613 N N . ALA A 1 84 ? 8.196 2.265 -8.037 1.00 84.94 84 ALA A N 1
ATOM 614 C CA . ALA A 1 84 ? 9.058 3.275 -8.653 1.00 84.94 84 ALA A CA 1
ATOM 615 C C . ALA A 1 84 ? 8.382 4.654 -8.642 1.00 84.94 84 ALA A C 1
ATOM 617 O O . ALA A 1 84 ? 9.045 5.664 -8.449 1.00 84.94 84 ALA A O 1
ATOM 618 N N . GLU A 1 85 ? 7.057 4.668 -8.782 1.00 87.25 85 GLU A N 1
ATOM 619 C CA . GLU A 1 85 ? 6.209 5.856 -8.729 1.00 87.25 85 GLU A CA 1
ATOM 620 C C . GLU A 1 85 ? 6.307 6.582 -7.378 1.00 87.25 85 GLU A C 1
ATOM 622 O O . GLU A 1 85 ? 6.301 7.802 -7.343 1.00 87.25 85 GLU A O 1
ATOM 627 N N . ALA A 1 86 ? 6.482 5.850 -6.275 1.00 88.81 86 ALA A N 1
ATOM 628 C CA . ALA A 1 86 ? 6.616 6.435 -4.939 1.00 88.81 86 ALA A CA 1
ATOM 629 C C . ALA A 1 86 ? 8.001 7.066 -4.676 1.00 88.81 86 ALA A C 1
ATOM 631 O O . ALA A 1 86 ? 8.216 7.662 -3.625 1.00 88.81 86 ALA A O 1
ATOM 632 N N . VAL A 1 87 ? 8.965 6.880 -5.587 1.00 89.12 87 VAL A N 1
ATOM 633 C CA . VAL A 1 87 ? 10.356 7.348 -5.438 1.00 89.12 87 VAL A CA 1
ATOM 634 C C . VAL A 1 87 ? 10.893 8.037 -6.697 1.00 89.12 87 VAL A C 1
ATOM 636 O O . VAL A 1 87 ? 12.108 8.172 -6.849 1.00 89.12 87 VAL A O 1
ATOM 639 N N . CYS A 1 88 ? 10.019 8.426 -7.631 1.00 89.00 88 CYS A N 1
ATOM 640 C CA . CYS A 1 88 ? 10.440 9.002 -8.911 1.00 89.00 88 CYS A CA 1
ATOM 641 C C . CYS A 1 88 ? 11.051 10.399 -8.764 1.00 89.00 88 CYS A C 1
ATOM 643 O O . CYS A 1 88 ? 11.920 10.771 -9.552 1.00 89.00 88 CYS A O 1
ATOM 645 N N . ASP A 1 89 ? 10.635 11.136 -7.739 1.00 91.81 89 ASP A N 1
ATOM 646 C CA . ASP A 1 89 ? 11.137 12.454 -7.383 1.00 91.81 89 ASP A CA 1
ATOM 647 C C . ASP A 1 89 ? 10.924 12.729 -5.882 1.00 91.81 89 ASP A C 1
ATOM 649 O O . ASP A 1 89 ? 10.457 11.879 -5.116 1.00 91.81 89 ASP A O 1
ATOM 653 N N . GLN A 1 90 ? 11.355 13.914 -5.454 1.00 91.62 90 GLN A N 1
ATOM 654 C CA . GLN A 1 90 ? 11.296 14.356 -4.065 1.00 91.62 90 GLN A CA 1
ATOM 655 C C . GLN A 1 90 ? 9.852 14.567 -3.588 1.00 91.62 90 GLN A C 1
ATOM 657 O O . GLN A 1 90 ? 9.546 14.207 -2.453 1.00 91.62 90 GLN A O 1
ATOM 662 N N . ASP A 1 91 ? 8.981 15.098 -4.446 1.00 95.19 91 ASP A N 1
ATOM 663 C CA . ASP A 1 91 ? 7.602 15.441 -4.096 1.00 95.19 91 ASP A CA 1
ATOM 664 C C . ASP A 1 91 ? 6.756 14.176 -3.914 1.00 95.19 91 ASP A C 1
ATOM 666 O O . ASP A 1 91 ? 6.031 14.059 -2.930 1.00 95.19 91 ASP A O 1
ATOM 670 N N . ALA A 1 92 ? 6.906 13.185 -4.797 1.00 93.69 92 ALA A N 1
ATOM 671 C CA . ALA A 1 92 ? 6.243 11.886 -4.686 1.00 93.69 92 ALA A CA 1
ATOM 672 C C . ALA A 1 92 ? 6.643 11.143 -3.403 1.00 93.69 92 ALA A C 1
ATOM 674 O O . ALA A 1 92 ? 5.817 10.521 -2.730 1.00 93.69 92 ALA A O 1
ATOM 675 N N . MET A 1 93 ? 7.921 11.229 -3.039 1.00 92.94 93 MET A N 1
ATOM 676 C CA . MET A 1 93 ? 8.417 10.627 -1.811 1.00 92.94 93 MET A CA 1
ATOM 677 C C . MET A 1 93 ? 7.923 11.381 -0.575 1.00 92.94 93 MET A C 1
ATOM 679 O O . MET A 1 93 ? 7.500 10.747 0.389 1.00 92.94 93 MET A O 1
ATOM 683 N N . ASP A 1 94 ? 7.913 12.713 -0.609 1.00 95.56 94 ASP A N 1
ATOM 684 C CA . ASP A 1 94 ? 7.356 13.534 0.466 1.00 95.56 94 ASP A CA 1
ATOM 685 C C . ASP A 1 94 ? 5.858 13.271 0.668 1.00 95.56 94 ASP A C 1
ATOM 687 O O . ASP A 1 94 ? 5.425 13.117 1.808 1.00 95.56 94 ASP A O 1
ATOM 691 N N . ASP A 1 95 ? 5.088 13.129 -0.410 1.00 97.56 95 ASP A N 1
ATOM 692 C CA . ASP A 1 95 ? 3.660 12.797 -0.380 1.00 97.56 95 ASP A CA 1
ATOM 693 C C . ASP A 1 95 ? 3.386 11.474 0.362 1.00 97.56 95 ASP A C 1
ATOM 695 O O . ASP A 1 95 ? 2.588 11.417 1.302 1.00 97.56 95 ASP A O 1
ATOM 699 N N . VAL A 1 96 ? 4.120 10.410 0.018 1.00 96.50 96 VAL A N 1
ATOM 700 C CA . VAL A 1 96 ? 3.998 9.101 0.684 1.00 96.50 96 VAL A CA 1
ATOM 701 C C . VAL A 1 96 ? 4.444 9.166 2.146 1.00 96.50 96 VAL A C 1
ATOM 703 O O . VAL A 1 96 ? 3.794 8.588 3.020 1.00 96.50 96 VAL A O 1
ATOM 706 N N . ILE A 1 97 ? 5.542 9.868 2.435 1.00 95.06 97 ILE A N 1
ATOM 707 C CA . ILE A 1 97 ? 6.097 9.959 3.789 1.00 95.06 97 ILE A CA 1
ATOM 708 C C . ILE A 1 97 ? 5.154 10.736 4.707 1.00 95.06 97 ILE A C 1
ATOM 710 O O . ILE A 1 97 ? 4.855 10.253 5.798 1.00 95.06 97 ILE A O 1
ATOM 714 N N . LEU A 1 98 ? 4.648 11.890 4.264 1.00 97.19 98 LEU A N 1
ATOM 715 C CA . LEU A 1 98 ? 3.752 12.749 5.043 1.00 97.19 98 LEU A CA 1
ATOM 716 C C . LEU A 1 98 ? 2.395 12.090 5.332 1.00 97.19 98 LEU A C 1
ATOM 718 O O . LEU A 1 98 ? 1.792 12.371 6.366 1.00 97.19 98 LEU A O 1
ATOM 722 N N . ALA A 1 99 ? 1.922 11.197 4.460 1.00 98.06 99 ALA A N 1
ATOM 723 C CA . ALA A 1 99 ? 0.698 10.427 4.688 1.00 98.06 99 ALA A CA 1
ATOM 724 C C . ALA A 1 99 ? 0.898 9.198 5.607 1.00 98.06 99 ALA A C 1
ATOM 726 O O . ALA A 1 99 ? -0.077 8.592 6.076 1.00 98.06 99 ALA A O 1
ATOM 727 N N . SER A 1 100 ? 2.150 8.823 5.892 1.00 97.88 100 SER A N 1
ATOM 728 C CA . SER A 1 100 ? 2.517 7.659 6.706 1.00 97.88 100 SER A CA 1
ATOM 729 C C . SER A 1 100 ? 2.922 8.036 8.135 1.00 97.88 100 SER A C 1
ATOM 731 O O . SER A 1 100 ? 3.454 9.112 8.384 1.00 97.88 100 SER A O 1
ATOM 733 N N . ASP A 1 101 ? 2.698 7.130 9.089 1.00 98.44 101 ASP A N 1
ATOM 734 C CA . ASP A 1 101 ? 3.284 7.243 10.431 1.00 98.44 101 ASP A CA 1
ATOM 735 C C . ASP A 1 101 ? 4.686 6.605 10.482 1.00 98.44 101 ASP A C 1
ATOM 737 O O . ASP A 1 101 ? 5.534 7.005 11.278 1.00 98.44 101 ASP A O 1
ATOM 741 N N . VAL A 1 102 ? 4.929 5.596 9.636 1.00 97.81 102 VAL A N 1
ATOM 742 C CA . VAL A 1 102 ? 6.207 4.885 9.514 1.00 97.81 102 VAL A CA 1
ATOM 743 C C . VAL A 1 102 ? 6.491 4.589 8.044 1.00 97.81 102 VAL A C 1
ATOM 745 O O . VAL A 1 102 ? 5.607 4.173 7.297 1.00 97.81 102 VAL A O 1
ATOM 748 N N . VAL A 1 103 ? 7.757 4.705 7.652 1.00 94.44 103 VAL A N 1
ATOM 749 C CA . VAL A 1 103 ? 8.247 4.292 6.332 1.00 94.44 103 VAL A CA 1
ATOM 750 C C . VAL A 1 103 ? 8.974 2.958 6.461 1.00 94.44 103 VAL A C 1
ATOM 752 O O . VAL A 1 103 ? 9.908 2.825 7.252 1.00 94.44 103 VAL A O 1
ATOM 755 N N . MET A 1 104 ? 8.579 1.970 5.660 1.00 93.81 104 MET A N 1
ATOM 756 C CA . MET A 1 104 ? 9.270 0.687 5.546 1.00 93.81 104 MET A CA 1
ATOM 757 C C . MET A 1 104 ? 10.038 0.621 4.226 1.00 93.81 104 MET A C 1
ATOM 759 O O . MET A 1 104 ? 9.470 0.839 3.156 1.00 93.81 104 MET A O 1
ATOM 763 N N . VAL A 1 105 ? 11.322 0.255 4.312 1.00 89.19 105 VAL A N 1
ATOM 764 C CA . VAL A 1 105 ? 12.217 0.052 3.161 1.00 89.19 105 VAL A CA 1
ATOM 765 C C . VAL A 1 105 ? 12.444 -1.450 2.936 1.00 89.19 105 VAL A C 1
ATOM 767 O O . VAL A 1 105 ? 13.354 -2.038 3.533 1.00 89.19 105 VAL A O 1
ATOM 770 N N . PRO A 1 106 ? 11.624 -2.116 2.106 1.00 78.06 106 PRO A N 1
ATOM 771 C CA . PRO A 1 106 ? 11.737 -3.552 1.897 1.00 78.06 106 PRO A CA 1
ATOM 772 C C . PRO A 1 106 ? 13.025 -3.947 1.163 1.00 78.06 106 PRO A C 1
ATOM 774 O O . PRO A 1 106 ? 13.628 -3.195 0.396 1.00 78.06 106 PRO A O 1
ATOM 777 N N . VAL A 1 107 ? 13.487 -5.171 1.432 1.00 71.12 107 VAL A N 1
ATOM 778 C CA . VAL A 1 107 ? 14.737 -5.705 0.865 1.00 71.12 107 VAL A CA 1
ATOM 779 C C . VAL A 1 107 ? 14.597 -6.134 -0.591 1.00 71.12 107 VAL A C 1
ATOM 781 O O . VAL A 1 107 ? 15.566 -6.069 -1.341 1.00 71.12 107 VAL A O 1
ATOM 784 N N . ALA A 1 108 ? 13.393 -6.521 -1.005 1.00 63.34 108 ALA A N 1
ATOM 785 C CA . ALA A 1 108 ? 13.149 -7.117 -2.312 1.00 63.34 108 ALA A CA 1
ATOM 786 C C . ALA A 1 108 ? 13.179 -6.121 -3.491 1.00 63.34 108 ALA A C 1
ATOM 788 O O . ALA A 1 108 ? 13.259 -6.557 -4.637 1.00 63.34 108 ALA A O 1
ATOM 789 N N . THR A 1 109 ? 13.131 -4.806 -3.245 1.00 61.06 109 THR A N 1
ATOM 790 C CA . THR A 1 109 ? 13.082 -3.773 -4.294 1.00 61.06 109 THR A CA 1
ATOM 791 C C . THR A 1 109 ? 14.353 -2.917 -4.277 1.00 61.06 109 THR A C 1
ATOM 793 O O . THR A 1 109 ? 14.548 -2.046 -3.430 1.00 61.06 109 THR A O 1
ATOM 796 N N . SER A 1 110 ? 15.269 -3.165 -5.220 1.00 58.19 110 SER A N 1
ATOM 797 C CA . SER A 1 110 ? 16.576 -2.486 -5.267 1.00 58.19 110 SER A CA 1
ATOM 798 C C . SER A 1 110 ? 16.478 -0.987 -5.577 1.00 58.19 110 SER A C 1
ATOM 800 O O . SER A 1 110 ? 17.230 -0.201 -5.003 1.00 58.19 110 SER A O 1
ATOM 802 N N . ALA A 1 111 ? 15.532 -0.580 -6.429 1.00 65.00 111 ALA A N 1
ATOM 803 C CA . ALA A 1 111 ? 15.351 0.816 -6.836 1.00 65.00 111 ALA A CA 1
ATOM 804 C C . ALA A 1 111 ? 14.916 1.728 -5.673 1.00 65.00 111 ALA A C 1
ATOM 806 O O . ALA A 1 111 ? 15.440 2.829 -5.520 1.00 65.00 111 ALA A O 1
ATOM 807 N N . SER A 1 112 ? 14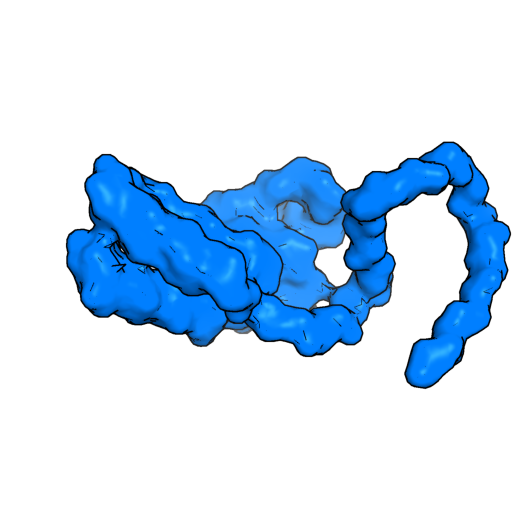.020 1.249 -4.806 1.00 67.69 112 SER A N 1
ATOM 808 C CA . SER A 1 112 ? 13.459 2.025 -3.691 1.00 67.69 112 SER A CA 1
ATOM 809 C C . SER A 1 112 ? 14.521 2.418 -2.657 1.00 67.69 112 SER A C 1
ATOM 811 O O . SER A 1 112 ? 14.478 3.499 -2.079 1.00 67.69 112 SER A O 1
ATOM 813 N N . ARG A 1 113 ? 15.516 1.551 -2.438 1.00 76.00 113 ARG A N 1
ATOM 814 C CA . ARG A 1 113 ? 16.531 1.718 -1.387 1.00 76.00 113 ARG A CA 1
ATOM 815 C C . ARG A 1 113 ? 17.431 2.925 -1.598 1.00 76.00 113 ARG A C 1
ATOM 817 O O . ARG A 1 113 ? 17.639 3.693 -0.664 1.00 76.00 113 ARG A O 1
ATOM 824 N N . SER A 1 114 ? 17.974 3.080 -2.806 1.00 80.44 114 SER A N 1
ATOM 825 C CA . SER A 1 114 ? 18.896 4.184 -3.092 1.00 80.44 114 SER A CA 1
ATOM 826 C C . SER A 1 114 ? 18.185 5.530 -2.984 1.00 80.44 114 SER A C 1
ATOM 828 O O . SER A 1 114 ? 18.728 6.452 -2.383 1.00 80.44 114 SER A O 1
ATOM 830 N N . ALA A 1 115 ? 16.963 5.628 -3.514 1.00 81.50 115 ALA A N 1
ATOM 831 C CA . ALA A 1 115 ? 16.193 6.866 -3.508 1.00 81.50 115 ALA A CA 1
ATOM 832 C C . ALA A 1 115 ? 15.849 7.326 -2.082 1.00 81.50 115 ALA A C 1
ATOM 834 O O . ALA A 1 115 ? 16.095 8.477 -1.729 1.00 81.50 115 ALA A O 1
ATOM 835 N N . ILE A 1 116 ? 15.377 6.406 -1.233 1.00 81.81 116 ILE A N 1
ATOM 836 C CA . ILE A 1 116 ? 15.010 6.714 0.157 1.00 81.81 116 ILE A CA 1
ATOM 837 C C . ILE A 1 116 ? 16.233 7.140 0.979 1.00 81.81 116 ILE A C 1
ATOM 839 O O . ILE A 1 116 ? 16.152 8.077 1.772 1.00 81.81 116 ILE A O 1
ATOM 843 N N . LEU A 1 117 ? 17.387 6.490 0.785 1.00 83.25 117 LEU A N 1
ATOM 844 C CA . LEU A 1 117 ? 18.623 6.887 1.467 1.00 83.25 117 LEU A CA 1
ATOM 845 C C . LEU A 1 117 ? 19.092 8.281 1.029 1.00 83.25 117 LEU A C 1
ATOM 847 O O . LEU A 1 117 ? 19.488 9.083 1.876 1.00 83.25 117 LEU A O 1
ATOM 851 N N . SER A 1 118 ? 19.020 8.589 -0.270 1.00 85.31 118 SER A N 1
ATOM 852 C CA . SER A 1 118 ? 19.354 9.916 -0.798 1.00 85.31 118 SER A CA 1
ATOM 853 C C . SER A 1 118 ? 18.425 11.007 -0.260 1.00 85.31 118 SER A C 1
ATOM 855 O O . SER A 1 118 ? 18.907 12.062 0.152 1.00 85.31 118 SER A O 1
ATOM 857 N N . TRP A 1 119 ? 17.120 10.744 -0.197 1.00 86.38 119 TRP A N 1
ATOM 858 C CA . TRP A 1 119 ? 16.132 11.636 0.416 1.00 86.38 119 TRP A CA 1
ATOM 859 C C . TRP A 1 119 ? 16.403 11.886 1.894 1.00 86.38 119 TRP A C 1
ATOM 861 O O . TRP A 1 119 ? 16.430 13.022 2.361 1.00 86.38 119 TRP A O 1
ATOM 871 N N . TRP A 1 120 ? 16.677 10.825 2.647 1.00 83.00 120 TRP A N 1
ATOM 872 C CA . TRP A 1 120 ? 16.948 10.963 4.072 1.00 83.00 120 TRP A CA 1
ATOM 873 C C . TRP A 1 120 ? 18.219 11.781 4.328 1.00 83.00 120 TRP A C 1
ATOM 875 O O . TRP A 1 120 ? 18.264 12.603 5.244 1.00 83.00 120 TRP A O 1
ATOM 885 N N . ALA A 1 121 ? 19.240 11.610 3.483 1.00 86.06 121 ALA A N 1
ATOM 886 C CA . ALA A 1 121 ? 20.461 12.405 3.537 1.00 86.06 121 ALA A CA 1
ATOM 887 C C . ALA A 1 121 ? 20.246 13.883 3.148 1.00 86.06 121 ALA A C 1
ATOM 889 O O . ALA A 1 121 ? 20.963 14.748 3.655 1.00 86.06 121 ALA A O 1
ATOM 890 N N . SER A 1 122 ? 19.280 14.202 2.276 1.00 86.06 122 SER A N 1
ATOM 891 C CA . SER A 1 122 ? 18.978 15.592 1.896 1.00 86.06 122 SER A CA 1
ATOM 892 C C . SER A 1 122 ? 18.263 16.362 3.011 1.00 86.06 122 SER A C 1
ATOM 894 O O . SER A 1 122 ? 18.540 17.544 3.193 1.00 86.06 122 SER A O 1
ATOM 896 N N . ARG A 1 123 ? 17.419 15.685 3.802 1.00 80.06 123 ARG A N 1
ATOM 897 C CA . ARG A 1 123 ? 16.624 16.260 4.907 1.00 80.06 123 ARG A CA 1
ATOM 898 C C . ARG A 1 123 ? 17.378 16.419 6.234 1.00 80.06 123 ARG A C 1
ATOM 900 O O . ARG A 1 123 ? 16.873 17.071 7.140 1.00 80.06 123 ARG A O 1
ATOM 907 N N . LYS A 1 124 ? 18.552 15.797 6.380 1.00 70.06 124 LYS A N 1
ATOM 908 C CA . LYS A 1 124 ? 19.385 15.859 7.597 1.00 70.06 124 LYS A CA 1
ATOM 909 C C . LYS A 1 124 ? 20.393 17.017 7.631 1.00 70.06 124 LYS A C 1
ATOM 911 O O . LYS A 1 124 ? 21.225 17.052 8.537 1.00 70.06 124 LYS A O 1
ATOM 916 N N . ARG A 1 125 ? 20.342 17.920 6.652 1.00 49.59 125 ARG A N 1
ATOM 917 C CA . ARG A 1 125 ? 21.129 19.156 6.627 1.00 49.59 125 ARG A CA 1
ATOM 918 C C . ARG A 1 125 ? 20.318 20.340 7.121 1.00 49.59 125 ARG A C 1
ATOM 920 O O . ARG A 1 125 ? 19.103 20.360 6.839 1.00 49.59 125 ARG A O 1
#

InterPro domains:
  IPR001697 Pyruvate kinase [PTHR11817] (3-105)
  IPR015793 Pyruvate kinase, barrel [PF00224] (3-105)
  IPR015813 Pyruvate/Phosphoenolpyruvate kinase-like domain superfamily [SSF51621] (10-105)
  IPR018209 Pyruvate kinase, active site [PS00110] (75-87)
  IPR040442 Pyruvate kinase-like domain superfamily [G3DSA:3.20.20.60] (3-108)

pLDDT: mean 90.3, std 10.08, range [49.59, 98.69]

Radius of gyration: 16.49 Å; chains: 1; bounding box: 36×42×44 Å

Organism: Klebsiella pneumoniae (NCBI:txid573)